Protein AF-A0A3P7JSK5-F1 (afdb_monomer_lite)

pLDDT: mean 82.57, std 13.83, range [38.25, 96.5]

InterPro domains:
  IPR012171 Fatty acid desaturase [PTHR19353] (8-110)

Sequence (115 aa):
MHPFQNADNWYLSILPYQHIYWTIMLPLLRLSWLLQSIVFVQAMPNHYYKYYRERAIYEQIALALHWLLVLMQLYLLPTMQDRLMFFAVSQLMGGILLAHVVTYNHYSVEKFPCE

Foldseek 3Di:
DDPDPDDVDPVVVCVVVCVVVCLVCQLVQLVVVVVVLVVCLVCQCVDQAPVSNVCSVVSVVVVVVVVVVLVVVLVPDDDPVCSVVVVSVVSSVVSNVVSVCCVPPPDDDDDDGDD

Structure (mmCIF, N/CA/C/O backbone):
data_AF-A0A3P7JSK5-F1
#
_entry.id   AF-A0A3P7JSK5-F1
#
loop_
_atom_site.group_PDB
_atom_site.id
_atom_site.type_symbol
_atom_site.label_atom_id
_atom_site.label_alt_id
_atom_site.label_comp_id
_atom_site.label_asym_id
_atom_site.label_entity_id
_atom_site.label_seq_id
_atom_site.pdbx_PDB_ins_code
_atom_site.Cartn_x
_atom_site.Cartn_y
_atom_site.Cartn_z
_atom_site.occupancy
_atom_site.B_iso_or_equiv
_atom_site.auth_seq_id
_atom_site.auth_comp_id
_atom_site.auth_asym_id
_atom_site.auth_atom_id
_atom_site.pdbx_PDB_model_num
ATOM 1 N N . MET A 1 1 ? -16.735 -26.016 -31.329 1.00 38.25 1 MET A N 1
ATOM 2 C CA . MET A 1 1 ? -15.301 -25.700 -31.485 1.00 38.25 1 MET A CA 1
ATOM 3 C C . MET A 1 1 ? -14.739 -25.566 -30.080 1.00 38.25 1 MET A C 1
ATOM 5 O O . MET A 1 1 ? -15.049 -24.591 -29.415 1.00 38.25 1 MET A O 1
ATOM 9 N N . HIS A 1 2 ? -14.088 -26.614 -29.575 1.00 46.53 2 HIS A N 1
ATOM 10 C CA . HIS A 1 2 ? -13.585 -26.689 -28.200 1.00 46.53 2 HIS A CA 1
ATOM 11 C C . HIS A 1 2 ? -12.082 -26.381 -28.270 1.00 46.53 2 HIS A C 1
ATOM 13 O O . HIS A 1 2 ? -11.323 -27.251 -28.700 1.00 46.53 2 HIS A O 1
ATOM 19 N N . PRO A 1 3 ? -11.621 -25.151 -27.985 1.00 49.91 3 PRO A N 1
ATOM 20 C CA . PRO A 1 3 ? -10.189 -24.913 -27.898 1.00 49.91 3 PRO A CA 1
ATOM 21 C C . PRO A 1 3 ? -9.681 -25.570 -26.604 1.00 49.91 3 PRO A C 1
ATOM 23 O O . PRO A 1 3 ? -10.459 -25.753 -25.671 1.00 49.91 3 PRO A O 1
ATOM 26 N N . PHE A 1 4 ? -8.394 -25.916 -26.549 1.00 54.44 4 PHE A N 1
ATOM 27 C CA . PHE A 1 4 ? -7.694 -26.578 -25.427 1.00 54.44 4 PHE A CA 1
ATOM 28 C C . PHE A 1 4 ? -7.752 -28.113 -25.371 1.00 54.44 4 PHE A C 1
ATOM 30 O O . PHE A 1 4 ? -7.822 -28.688 -24.290 1.00 54.44 4 PHE A O 1
ATOM 37 N N . GLN A 1 5 ? -7.679 -28.800 -26.514 1.00 53.66 5 GLN A N 1
ATOM 38 C CA . GLN A 1 5 ? -7.695 -30.267 -26.516 1.00 53.66 5 GLN A CA 1
ATOM 39 C C . GLN A 1 5 ? -6.353 -30.963 -26.241 1.00 53.66 5 GLN A C 1
ATOM 41 O O . GLN A 1 5 ? -6.395 -32.164 -26.066 1.00 53.66 5 GLN A O 1
ATOM 46 N N . ASN A 1 6 ? -5.204 -30.282 -26.139 1.00 57.09 6 ASN A N 1
ATOM 47 C CA . ASN A 1 6 ? -3.940 -30.908 -25.709 1.00 57.09 6 ASN A CA 1
ATOM 48 C C . ASN A 1 6 ? -3.021 -29.865 -25.068 1.00 57.09 6 ASN A C 1
ATOM 50 O O . ASN A 1 6 ? -2.248 -29.188 -25.743 1.00 57.09 6 ASN A O 1
ATOM 54 N N . ALA A 1 7 ? -3.142 -29.701 -23.759 1.00 55.88 7 ALA A N 1
ATOM 55 C CA . ALA A 1 7 ? -2.178 -28.965 -22.966 1.00 55.88 7 ALA A CA 1
ATOM 56 C C . ALA A 1 7 ? -1.573 -29.959 -21.973 1.00 55.88 7 ALA A C 1
ATOM 58 O O . ALA A 1 7 ? -2.061 -30.093 -20.856 1.00 55.88 7 ALA A O 1
ATOM 59 N N . ASP A 1 8 ? -0.525 -30.671 -22.394 1.00 67.19 8 ASP A N 1
ATOM 60 C CA . ASP A 1 8 ? 0.139 -31.745 -21.627 1.00 67.19 8 ASP A CA 1
ATOM 61 C C . ASP A 1 8 ? 0.798 -31.257 -20.322 1.00 67.19 8 ASP A C 1
ATOM 63 O O . ASP A 1 8 ? 1.415 -32.022 -19.583 1.00 67.19 8 ASP A O 1
ATOM 67 N N . ASN A 1 9 ? 0.671 -29.964 -20.024 1.00 71.81 9 ASN A N 1
ATOM 68 C CA . ASN A 1 9 ? 1.253 -29.317 -18.870 1.00 71.81 9 ASN A CA 1
ATOM 69 C C . ASN A 1 9 ? 0.168 -28.919 -17.865 1.00 71.81 9 ASN A C 1
ATOM 71 O O . ASN A 1 9 ? -0.699 -28.095 -18.156 1.00 71.81 9 ASN A O 1
ATOM 75 N N . TRP A 1 10 ? 0.256 -29.470 -16.655 1.00 79.75 10 TRP A N 1
ATOM 76 C CA . TRP A 1 10 ? -0.732 -29.323 -15.576 1.00 79.75 10 TRP A CA 1
ATOM 77 C C . TRP A 1 10 ? -1.027 -27.865 -15.175 1.00 79.75 10 TRP A C 1
ATOM 79 O O . TRP A 1 10 ? -2.082 -27.573 -14.622 1.00 79.75 10 TRP A O 1
ATOM 89 N N . TYR A 1 11 ? -0.125 -26.919 -15.447 1.00 72.56 11 TYR A N 1
ATOM 90 C CA . TYR A 1 11 ? -0.378 -25.506 -15.156 1.00 72.56 11 TYR A CA 1
ATOM 91 C C . TYR A 1 11 ? -1.329 -24.851 -16.170 1.00 72.56 11 TYR A C 1
ATOM 93 O O . TYR A 1 11 ? -2.012 -23.882 -15.844 1.00 72.56 11 TYR A O 1
ATOM 101 N N . LEU A 1 12 ? -1.429 -25.375 -17.395 1.00 77.44 12 LEU A N 1
ATOM 102 C CA . LEU A 1 12 ? -2.326 -24.840 -18.424 1.00 77.44 12 LEU A CA 1
ATOM 103 C C . LEU A 1 12 ? -3.793 -25.178 -18.140 1.00 77.44 12 LEU A C 1
ATOM 105 O O . LEU A 1 12 ? -4.671 -24.429 -18.561 1.00 77.44 12 LEU A O 1
ATOM 109 N N . SER A 1 13 ? -4.073 -26.231 -17.362 1.00 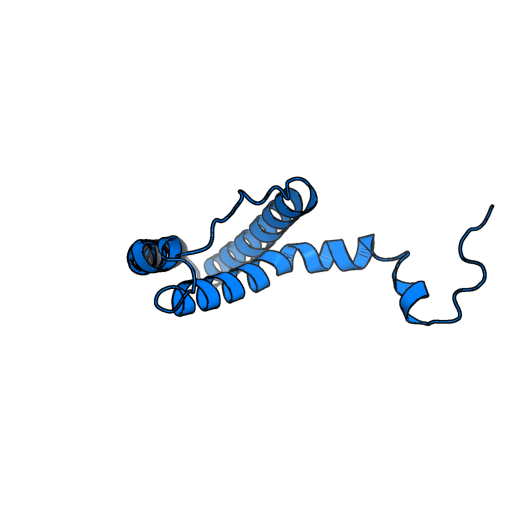79.50 13 SER A N 1
ATOM 110 C CA . SER A 1 13 ? -5.432 -26.509 -16.877 1.00 79.50 13 SER A CA 1
ATOM 111 C C . SER A 1 13 ? -5.912 -25.521 -15.810 1.00 79.50 13 SER A C 1
ATOM 113 O O . SER A 1 13 ? -7.099 -25.498 -15.503 1.00 79.50 13 SER A O 1
ATOM 115 N N . ILE A 1 14 ? -5.020 -24.694 -15.252 1.00 79.81 14 ILE A N 1
ATOM 116 C CA . ILE A 1 14 ? -5.360 -23.682 -14.241 1.00 79.81 14 ILE A CA 1
ATOM 117 C C . ILE A 1 14 ? -5.864 -22.393 -14.908 1.00 79.81 14 ILE A C 1
ATOM 119 O O . ILE A 1 14 ? -6.805 -21.778 -14.411 1.00 79.81 14 ILE A O 1
ATOM 123 N N . LEU A 1 15 ? -5.308 -22.019 -16.066 1.00 79.81 15 LEU A N 1
ATOM 124 C CA . LEU A 1 15 ? -5.616 -20.762 -16.767 1.00 79.81 15 LEU A CA 1
ATOM 125 C C . LEU A 1 15 ? -7.116 -20.508 -17.033 1.00 79.81 15 LEU A C 1
ATOM 127 O O . LEU A 1 15 ? -7.556 -19.375 -16.829 1.00 79.81 15 LEU A O 1
ATOM 131 N N . PRO A 1 16 ? -7.942 -21.498 -17.430 1.00 85.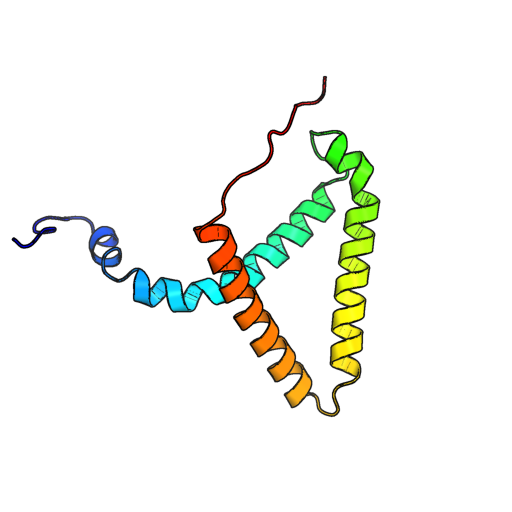19 16 PRO A N 1
ATOM 132 C CA . PRO A 1 16 ? -9.377 -21.275 -17.633 1.00 85.19 16 PRO A CA 1
ATOM 133 C C . PRO A 1 16 ? -10.111 -20.802 -16.368 1.00 85.19 16 PRO A C 1
ATOM 135 O O . PRO A 1 16 ? -11.105 -20.080 -16.457 1.00 85.19 16 PRO A O 1
ATOM 138 N N . TYR A 1 17 ? -9.603 -21.156 -15.184 1.00 81.88 17 TYR A N 1
ATOM 139 C CA . TYR A 1 17 ? -10.205 -20.831 -13.890 1.00 81.88 17 TYR A CA 1
ATOM 140 C C . TYR A 1 17 ? -9.685 -19.515 -13.287 1.00 81.88 17 TYR A C 1
ATOM 142 O O . TYR A 1 17 ? -10.003 -19.201 -12.140 1.00 81.88 17 TYR A O 1
ATOM 150 N N . GLN A 1 18 ? -8.934 -18.712 -14.053 1.00 80.75 18 GLN A N 1
ATOM 151 C C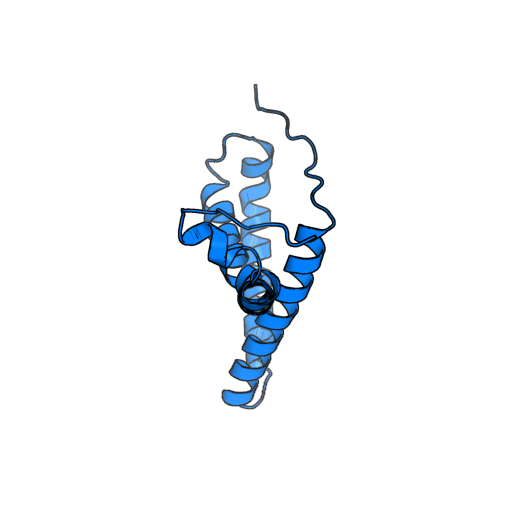A . GLN A 1 18 ? -8.315 -17.463 -13.585 1.00 80.75 18 GLN A CA 1
ATOM 152 C C . GLN A 1 18 ? -9.252 -16.464 -12.942 1.00 80.75 18 GLN A C 1
ATOM 154 O O . GLN A 1 18 ? -8.908 -15.855 -11.936 1.00 80.75 18 GLN A O 1
ATOM 159 N N . HIS A 1 19 ? -10.469 -16.362 -13.452 1.00 77.88 19 HIS A N 1
ATOM 160 C CA . HIS A 1 19 ? -11.481 -15.480 -12.900 1.00 77.88 19 HIS A CA 1
ATOM 161 C C . HIS A 1 19 ? -11.884 -15.863 -11.463 1.00 77.88 19 HIS A C 1
ATOM 163 O O . HIS A 1 19 ? -12.245 -14.983 -10.696 1.00 77.88 19 HIS A O 1
ATOM 169 N N . ILE A 1 20 ? -11.776 -17.134 -11.056 1.00 81.38 20 ILE A N 1
ATOM 170 C CA . ILE A 1 20 ? -12.134 -17.579 -9.698 1.00 81.38 20 ILE A CA 1
ATOM 171 C C . ILE A 1 20 ? -11.037 -17.192 -8.707 1.00 81.38 20 ILE A C 1
ATOM 173 O O . ILE A 1 20 ? -11.304 -16.550 -7.690 1.00 81.38 20 ILE A O 1
ATOM 177 N N . TYR A 1 21 ? -9.790 -17.568 -8.997 1.00 80.75 21 TYR A N 1
ATOM 178 C CA . TYR A 1 21 ? -8.692 -17.311 -8.067 1.00 80.75 21 TYR A CA 1
ATOM 179 C C . TYR A 1 21 ? -8.223 -15.855 -8.098 1.00 80.75 21 TYR A C 1
ATOM 181 O O . TYR A 1 21 ? -7.831 -15.332 -7.056 1.00 80.75 21 TYR A O 1
ATOM 189 N N . TRP A 1 22 ? -8.319 -15.153 -9.233 1.00 76.12 22 TRP A N 1
ATOM 190 C CA . TRP A 1 22 ? -8.014 -13.723 -9.272 1.00 76.12 22 TRP A CA 1
ATOM 191 C C . TRP A 1 22 ? -9.000 -12.914 -8.448 1.00 76.12 22 TRP A C 1
ATOM 193 O O . TRP A 1 22 ? -8.550 -12.107 -7.649 1.00 76.12 22 TRP A O 1
ATOM 203 N N . THR A 1 23 ? -10.309 -13.158 -8.516 1.00 77.38 23 THR A N 1
ATOM 204 C CA . THR A 1 23 ? -11.267 -12.407 -7.685 1.00 77.38 23 THR A CA 1
ATOM 205 C C . THR A 1 23 ? -10.955 -12.503 -6.187 1.00 77.38 23 THR A C 1
ATOM 207 O O . THR A 1 23 ? -11.124 -11.521 -5.467 1.00 77.38 23 THR A O 1
ATOM 210 N N . ILE A 1 24 ? -10.428 -13.639 -5.722 1.00 78.12 24 ILE A N 1
ATOM 211 C CA . ILE A 1 24 ? -10.006 -13.828 -4.326 1.00 78.12 24 ILE A CA 1
ATOM 212 C C . ILE A 1 24 ? -8.648 -13.163 -4.042 1.00 78.12 24 ILE A C 1
ATOM 214 O O . ILE A 1 24 ? -8.434 -12.636 -2.952 1.00 78.12 24 ILE A O 1
ATOM 218 N N . MET A 1 25 ? -7.726 -13.165 -5.009 1.00 77.81 25 MET A N 1
ATOM 219 C CA . MET A 1 25 ? -6.382 -12.601 -4.844 1.00 77.81 25 MET A CA 1
ATOM 220 C C . MET A 1 25 ? -6.296 -11.085 -5.064 1.00 77.81 25 MET A C 1
ATOM 222 O O . MET A 1 25 ? -5.430 -10.444 -4.475 1.00 77.81 25 MET A O 1
ATOM 226 N N . LEU A 1 26 ? -7.182 -10.479 -5.857 1.00 78.62 26 LEU A N 1
ATOM 227 C CA . LEU A 1 26 ? -7.166 -9.040 -6.150 1.00 78.62 26 LEU A CA 1
ATOM 228 C C . LEU A 1 26 ? -7.273 -8.151 -4.892 1.00 78.62 26 LEU A C 1
ATOM 230 O O . LEU A 1 26 ? -6.511 -7.190 -4.796 1.00 78.62 26 LEU A O 1
ATOM 234 N N . PRO A 1 27 ? -8.108 -8.460 -3.879 1.00 77.81 27 PRO A N 1
ATOM 235 C CA . PRO A 1 27 ? -8.086 -7.742 -2.603 1.00 77.81 27 PRO A CA 1
ATOM 236 C C . PRO A 1 27 ? -6.722 -7.788 -1.888 1.00 77.81 27 PRO A C 1
ATOM 238 O O . PRO A 1 27 ? -6.351 -6.838 -1.197 1.00 77.81 27 PRO A O 1
ATOM 241 N N . LEU A 1 28 ? -5.945 -8.863 -2.071 1.00 81.00 28 LEU A N 1
ATOM 242 C CA . LEU A 1 28 ? -4.616 -9.025 -1.466 1.00 81.00 28 LEU A CA 1
ATOM 243 C C . LEU A 1 28 ? -3.544 -8.173 -2.156 1.00 81.00 28 LEU A C 1
ATOM 245 O O . LEU A 1 28 ? -2.481 -7.953 -1.573 1.00 81.00 28 LEU A O 1
ATOM 249 N N . LEU A 1 29 ? -3.830 -7.624 -3.342 1.00 82.06 29 LEU A N 1
ATOM 250 C CA . LEU A 1 29 ? -2.937 -6.694 -4.036 1.00 82.06 29 LEU A CA 1
ATOM 251 C C . LEU A 1 29 ? -2.586 -5.489 -3.152 1.00 82.06 29 LEU A C 1
ATOM 253 O O . LEU A 1 29 ? -1.476 -4.965 -3.217 1.00 82.06 29 LEU A O 1
ATOM 257 N N . ARG A 1 30 ? -3.497 -5.070 -2.264 1.00 84.19 30 ARG A N 1
ATOM 258 C CA . ARG A 1 30 ? -3.219 -3.995 -1.306 1.00 84.19 30 ARG A CA 1
ATOM 259 C C . ARG A 1 30 ? -2.077 -4.345 -0.351 1.00 84.19 30 ARG A C 1
ATOM 261 O O . ARG A 1 30 ? -1.260 -3.474 -0.056 1.00 84.19 30 ARG A O 1
ATOM 268 N N . LEU A 1 31 ? -2.004 -5.598 0.106 1.00 81.81 31 LEU A N 1
ATOM 269 C CA . LEU A 1 31 ? -0.954 -6.070 1.012 1.00 81.81 31 LEU A CA 1
ATOM 270 C C . LEU A 1 31 ? 0.398 -6.133 0.303 1.00 81.81 31 LEU A C 1
ATOM 272 O O . LEU A 1 31 ? 1.389 -5.641 0.841 1.00 81.81 31 LEU A O 1
ATOM 276 N N . SER A 1 32 ? 0.440 -6.670 -0.921 1.00 84.88 32 SER A N 1
ATOM 277 C CA . SER A 1 32 ? 1.681 -6.690 -1.703 1.00 84.88 32 SER A CA 1
ATOM 278 C C . SER A 1 32 ? 2.168 -5.275 -2.005 1.00 84.88 32 SER A C 1
ATOM 280 O O . SER A 1 32 ? 3.353 -4.989 -1.851 1.00 84.88 32 SER A O 1
ATOM 282 N N . TRP A 1 33 ? 1.255 -4.366 -2.358 1.00 84.81 33 TRP A N 1
ATOM 283 C CA . TRP A 1 33 ? 1.594 -2.977 -2.652 1.00 84.81 33 TRP A CA 1
ATOM 284 C C . TRP A 1 33 ? 2.085 -2.229 -1.417 1.00 84.81 33 TRP A C 1
ATOM 286 O O . TRP A 1 33 ? 3.007 -1.424 -1.510 1.00 84.81 33 TRP A O 1
ATOM 296 N N . LEU A 1 34 ? 1.502 -2.497 -0.246 1.00 87.50 34 LEU A N 1
ATOM 297 C CA . LEU A 1 34 ? 1.970 -1.928 1.013 1.00 87.50 34 LEU A CA 1
ATOM 298 C C . LEU A 1 34 ? 3.418 -2.339 1.300 1.00 87.50 34 LEU A C 1
ATOM 300 O O . LEU A 1 34 ? 4.261 -1.475 1.535 1.00 87.50 34 LEU A O 1
ATOM 304 N N . LEU A 1 35 ? 3.713 -3.638 1.235 1.00 87.94 35 LEU A N 1
ATOM 305 C CA . LEU A 1 35 ? 5.064 -4.151 1.466 1.00 87.94 35 LEU A CA 1
ATOM 306 C C . LEU A 1 35 ? 6.062 -3.553 0.471 1.00 87.94 35 LEU A C 1
ATOM 308 O O . LEU A 1 35 ? 7.109 -3.053 0.875 1.00 87.94 35 LEU A O 1
ATOM 312 N N . GLN A 1 36 ? 5.706 -3.524 -0.815 1.00 89.50 36 GLN A N 1
ATOM 313 C CA . GLN A 1 36 ? 6.526 -2.893 -1.848 1.00 89.50 36 GLN A CA 1
ATOM 314 C C . GLN A 1 36 ? 6.731 -1.399 -1.593 1.00 89.50 36 GLN A C 1
ATOM 316 O O . GLN A 1 36 ? 7.841 -0.911 -1.772 1.00 89.50 36 GLN A O 1
ATOM 321 N N . SER A 1 37 ? 5.704 -0.681 -1.131 1.00 89.00 37 SER A N 1
ATOM 322 C CA . SER A 1 37 ? 5.809 0.753 -0.829 1.00 89.00 37 SER A CA 1
ATOM 323 C C . SER A 1 37 ? 6.790 1.012 0.311 1.00 89.00 37 SER A C 1
ATOM 325 O O . SER A 1 37 ? 7.619 1.910 0.204 1.00 89.00 37 SER A O 1
ATOM 327 N N . ILE A 1 38 ? 6.742 0.205 1.376 1.00 90.44 38 ILE A N 1
ATOM 328 C CA . ILE A 1 38 ? 7.670 0.323 2.510 1.00 90.44 38 ILE A CA 1
ATOM 329 C C . ILE A 1 38 ? 9.102 0.053 2.046 1.00 90.44 38 ILE A C 1
ATOM 331 O O . ILE A 1 38 ? 9.983 0.882 2.269 1.00 90.44 38 ILE A O 1
ATOM 335 N N . VAL A 1 39 ? 9.324 -1.072 1.359 1.00 93.00 39 VAL A N 1
ATOM 336 C CA . VAL A 1 39 ? 10.651 -1.458 0.856 1.00 93.00 39 VAL A CA 1
ATOM 337 C C . VAL A 1 39 ? 11.205 -0.392 -0.091 1.00 93.00 39 VAL A C 1
ATOM 339 O O . VAL A 1 39 ? 12.363 0.006 0.023 1.00 93.00 39 VAL A O 1
ATOM 342 N N . PHE A 1 40 ? 10.372 0.115 -1.000 1.00 92.50 40 PHE A N 1
ATOM 343 C CA . PHE A 1 40 ? 10.763 1.133 -1.967 1.00 92.50 40 PHE A CA 1
ATOM 344 C C . PHE A 1 40 ? 11.161 2.447 -1.291 1.00 92.50 40 PHE A C 1
ATOM 346 O O . PHE A 1 40 ? 12.243 2.968 -1.550 1.00 92.50 40 PHE A O 1
ATOM 353 N N . VAL A 1 41 ? 10.328 2.958 -0.382 1.00 92.50 41 VAL A N 1
ATOM 354 C CA . VAL A 1 41 ? 10.566 4.227 0.321 1.00 92.50 41 VAL A CA 1
ATOM 355 C C . VAL A 1 41 ? 11.784 4.147 1.256 1.00 92.50 41 VAL A C 1
ATOM 357 O O . VAL A 1 41 ? 12.515 5.128 1.409 1.00 92.50 41 VAL A O 1
ATOM 360 N N . GLN A 1 42 ? 12.065 2.975 1.833 1.00 91.44 42 GLN A N 1
ATOM 361 C CA . GLN A 1 42 ? 13.295 2.730 2.596 1.00 91.44 42 GLN A CA 1
ATOM 362 C C . GLN A 1 42 ? 14.547 2.704 1.706 1.00 91.44 42 GLN A C 1
ATOM 364 O O . GLN A 1 42 ? 15.602 3.179 2.121 1.00 91.44 42 GLN A O 1
ATOM 369 N N . ALA A 1 43 ? 14.436 2.190 0.478 1.00 93.00 43 ALA A N 1
ATOM 370 C CA . ALA A 1 43 ? 15.539 2.126 -0.480 1.00 93.00 43 ALA A CA 1
ATOM 371 C C . ALA A 1 43 ? 15.768 3.439 -1.261 1.00 93.00 43 ALA A C 1
ATOM 373 O O . ALA A 1 43 ? 16.847 3.634 -1.823 1.00 93.00 43 ALA A O 1
ATOM 374 N N . MET A 1 44 ? 14.791 4.358 -1.281 1.00 92.00 44 MET A N 1
ATOM 375 C CA . MET A 1 44 ? 14.839 5.629 -2.023 1.00 92.00 44 MET A CA 1
ATOM 376 C C . MET A 1 44 ? 16.110 6.478 -1.820 1.00 92.00 44 MET A C 1
ATOM 378 O O . MET A 1 44 ? 16.612 6.994 -2.821 1.00 92.00 44 MET A O 1
ATOM 382 N N . PRO A 1 45 ? 16.678 6.628 -0.604 1.00 91.38 45 PRO A N 1
ATOM 383 C CA . PRO A 1 45 ? 17.891 7.428 -0.403 1.00 91.38 45 PRO A CA 1
ATOM 384 C C . PRO A 1 45 ? 19.096 6.940 -1.221 1.00 91.38 45 PRO A C 1
ATOM 386 O O . PRO A 1 45 ? 19.935 7.739 -1.628 1.00 91.38 45 PRO A O 1
ATOM 389 N N . ASN A 1 46 ? 19.145 5.637 -1.513 1.00 90.94 46 ASN A N 1
ATOM 390 C CA . ASN A 1 46 ? 20.214 4.992 -2.276 1.00 90.94 46 ASN A CA 1
ATOM 391 C C . ASN A 1 46 ? 19.808 4.699 -3.732 1.00 90.94 46 ASN A C 1
ATOM 393 O O . ASN A 1 46 ? 20.483 3.940 -4.426 1.00 90.94 46 ASN A O 1
ATOM 397 N N . HIS A 1 47 ? 18.697 5.265 -4.213 1.00 90.00 47 HIS A N 1
ATOM 398 C CA . HIS A 1 47 ? 18.175 4.961 -5.541 1.00 90.00 47 HIS A CA 1
ATOM 399 C C . HIS A 1 47 ? 19.046 5.571 -6.652 1.00 90.00 47 HIS A C 1
ATOM 401 O O . HIS A 1 47 ? 19.509 6.705 -6.549 1.00 90.00 47 HIS A O 1
ATOM 407 N N . TYR A 1 48 ? 19.201 4.836 -7.759 1.00 87.31 48 TYR A N 1
ATOM 408 C CA . TYR A 1 48 ? 19.945 5.272 -8.949 1.00 87.31 48 TYR A CA 1
ATOM 409 C C . TYR A 1 48 ? 19.511 6.653 -9.494 1.00 87.31 48 TYR A C 1
ATOM 411 O O . TYR A 1 48 ? 20.360 7.481 -9.811 1.00 87.31 48 TYR A O 1
ATOM 419 N N . TYR A 1 49 ? 18.203 6.944 -9.557 1.00 85.25 49 TYR A N 1
ATOM 420 C CA . TYR A 1 49 ? 17.692 8.222 -10.063 1.00 85.25 49 TYR A CA 1
ATOM 421 C C . TYR A 1 49 ? 17.675 9.307 -8.973 1.00 85.25 49 TYR A C 1
ATOM 423 O O . TYR A 1 49 ? 17.047 9.144 -7.923 1.00 85.25 49 TYR A O 1
ATOM 431 N N . LYS A 1 50 ? 18.273 10.468 -9.271 1.00 86.06 50 LYS A N 1
ATOM 432 C CA . LYS A 1 50 ? 18.326 11.660 -8.401 1.00 86.06 50 LYS A CA 1
ATOM 433 C C . LYS A 1 50 ? 16.946 12.115 -7.930 1.00 86.06 50 LYS A C 1
ATOM 435 O O . LYS A 1 50 ? 16.804 12.445 -6.758 1.00 86.06 50 LYS A O 1
ATOM 440 N N . TYR A 1 51 ? 15.938 12.039 -8.800 1.00 87.06 51 TYR A N 1
ATOM 441 C CA . TYR A 1 51 ? 14.552 12.387 -8.474 1.00 87.06 51 TYR A CA 1
ATOM 442 C C . TYR A 1 51 ? 14.037 11.672 -7.213 1.00 87.06 51 TYR A C 1
ATOM 444 O O . TYR A 1 51 ? 13.427 12.302 -6.351 1.00 87.06 51 TYR A O 1
ATOM 452 N N . TYR A 1 52 ? 14.308 10.368 -7.075 1.00 89.19 52 TYR A N 1
ATOM 453 C CA . TYR A 1 52 ? 13.868 9.605 -5.903 1.00 89.19 52 TYR A CA 1
ATOM 454 C C . TYR A 1 52 ? 14.675 9.943 -4.654 1.00 89.19 52 TYR A C 1
ATOM 456 O O . TYR A 1 52 ? 14.102 10.015 -3.571 1.00 89.19 52 TYR A O 1
ATOM 464 N N . ARG A 1 53 ? 15.979 10.205 -4.796 1.00 90.06 53 ARG A N 1
ATOM 465 C CA . ARG A 1 53 ? 16.831 10.594 -3.663 1.00 90.06 53 ARG A CA 1
ATOM 466 C C . ARG A 1 53 ? 16.397 11.929 -3.062 1.00 90.06 53 ARG A C 1
ATOM 468 O O . ARG A 1 53 ? 16.260 12.033 -1.850 1.00 90.06 53 ARG A O 1
ATOM 475 N N . GLU A 1 54 ? 16.124 12.926 -3.904 1.00 91.88 54 GLU A N 1
ATOM 476 C CA . GLU A 1 54 ? 15.687 14.261 -3.466 1.00 91.88 54 GLU A CA 1
ATOM 477 C C . GLU A 1 54 ? 14.317 14.233 -2.775 1.00 91.88 54 GLU A C 1
ATOM 479 O O . GLU A 1 54 ? 14.066 15.008 -1.853 1.00 91.88 54 GLU A O 1
ATOM 484 N N . ARG A 1 55 ? 13.432 13.321 -3.195 1.00 91.69 55 ARG A N 1
ATOM 485 C CA . ARG A 1 55 ? 12.079 13.193 -2.639 1.00 91.69 55 ARG A CA 1
ATOM 486 C C . ARG A 1 55 ? 11.960 12.213 -1.479 1.00 91.69 55 ARG A C 1
ATOM 488 O O . ARG A 1 55 ? 10.918 12.197 -0.831 1.00 91.69 55 ARG A O 1
ATOM 495 N N . ALA A 1 56 ? 13.011 11.449 -1.181 1.00 92.44 56 ALA A N 1
ATOM 496 C CA . ALA A 1 56 ? 12.974 10.362 -0.207 1.00 92.44 56 ALA A CA 1
ATOM 497 C C . ALA A 1 56 ? 12.391 10.796 1.148 1.00 92.44 56 ALA A C 1
ATOM 499 O O . ALA A 1 56 ? 11.516 10.123 1.685 1.00 92.44 56 ALA A O 1
ATOM 500 N N . ILE A 1 57 ? 12.819 11.951 1.669 1.00 93.44 57 ILE A N 1
ATOM 501 C CA . ILE A 1 57 ? 12.340 12.480 2.956 1.00 93.44 57 ILE A CA 1
ATOM 502 C C . ILE A 1 57 ? 10.840 12.801 2.903 1.00 93.44 57 ILE A C 1
ATOM 504 O O . ILE A 1 57 ? 10.105 12.448 3.823 1.00 93.44 57 ILE A O 1
ATOM 508 N N . TYR A 1 58 ? 10.371 13.438 1.829 1.00 94.12 58 TYR A N 1
ATOM 509 C CA . TYR A 1 58 ? 8.960 13.800 1.680 1.00 94.12 58 TYR A CA 1
ATOM 510 C C . TYR A 1 58 ? 8.071 12.558 1.606 1.00 94.12 58 TYR A C 1
ATOM 512 O O . TYR A 1 58 ? 7.056 12.499 2.293 1.00 94.12 58 TYR A O 1
ATOM 520 N N . GLU A 1 59 ? 8.481 11.551 0.833 1.00 93.25 59 GLU A N 1
ATOM 521 C CA . GLU A 1 59 ? 7.751 10.285 0.699 1.00 93.25 59 GLU A CA 1
ATOM 522 C C . GLU A 1 59 ? 7.734 9.502 2.024 1.00 93.25 59 GLU A C 1
ATOM 524 O O . GLU A 1 59 ? 6.695 8.982 2.427 1.00 93.25 59 GLU A O 1
ATOM 529 N N . GLN A 1 60 ? 8.853 9.476 2.758 1.00 93.81 60 GLN A N 1
ATOM 530 C CA . GLN A 1 60 ? 8.943 8.845 4.082 1.00 93.81 60 GLN A CA 1
ATOM 531 C C . GLN A 1 60 ? 8.023 9.514 5.107 1.00 93.81 60 GLN A C 1
ATOM 533 O O . GLN A 1 60 ? 7.270 8.827 5.800 1.00 93.81 60 GLN A O 1
ATOM 538 N N . ILE A 1 61 ? 8.051 10.848 5.189 1.00 95.25 61 ILE A N 1
ATOM 539 C CA . ILE A 1 61 ? 7.202 11.612 6.111 1.00 95.25 61 ILE A CA 1
ATOM 540 C C . ILE A 1 61 ? 5.728 11.465 5.730 1.00 95.25 61 ILE A C 1
ATOM 542 O O . ILE A 1 61 ? 4.898 11.225 6.605 1.00 95.25 61 ILE A O 1
ATOM 546 N N . ALA A 1 62 ? 5.392 11.570 4.443 1.00 94.31 62 ALA A N 1
ATOM 547 C CA . ALA A 1 62 ? 4.020 11.417 3.969 1.00 94.31 62 ALA A CA 1
ATOM 548 C C . ALA A 1 62 ? 3.473 10.015 4.270 1.00 94.31 62 ALA A C 1
ATOM 550 O O . ALA A 1 62 ? 2.350 9.886 4.763 1.00 94.31 62 ALA A O 1
ATOM 551 N N . LEU A 1 63 ? 4.275 8.968 4.048 1.00 93.19 63 LEU A N 1
ATOM 552 C CA . LEU A 1 63 ? 3.895 7.595 4.370 1.00 93.19 63 LEU A CA 1
ATOM 553 C C . LEU A 1 63 ? 3.713 7.405 5.883 1.00 93.19 63 LEU A C 1
ATOM 555 O O . LEU A 1 63 ? 2.726 6.803 6.307 1.00 93.19 63 LEU A O 1
ATOM 559 N N . ALA A 1 64 ? 4.615 7.946 6.706 1.00 93.62 64 ALA A N 1
ATOM 560 C CA . ALA A 1 64 ? 4.496 7.884 8.162 1.00 93.62 64 ALA A CA 1
ATOM 561 C C . ALA A 1 64 ? 3.235 8.608 8.663 1.00 93.62 64 ALA A C 1
ATOM 563 O O . ALA A 1 64 ? 2.482 8.057 9.467 1.00 93.62 64 ALA A O 1
ATOM 564 N N . LEU A 1 65 ? 2.966 9.810 8.145 1.00 96.50 65 LEU A N 1
ATOM 565 C CA . LEU A 1 65 ? 1.775 10.586 8.481 1.00 96.50 65 LEU A CA 1
ATOM 566 C C . LEU A 1 65 ? 0.494 9.857 8.064 1.00 96.50 65 LEU A C 1
ATOM 568 O O . LEU A 1 65 ? -0.455 9.808 8.841 1.00 96.50 65 LEU A O 1
ATOM 572 N N . HIS A 1 66 ? 0.472 9.244 6.877 1.00 94.25 66 HIS A N 1
ATOM 573 C CA . HIS A 1 66 ? -0.655 8.430 6.424 1.00 94.25 66 HIS A CA 1
ATOM 574 C C . HIS A 1 66 ? -0.982 7.316 7.426 1.00 94.25 66 HIS A C 1
ATOM 576 O O . HIS A 1 66 ? -2.131 7.183 7.844 1.00 94.25 66 HIS A O 1
ATOM 582 N N . TRP A 1 67 ? 0.022 6.550 7.864 1.00 93.00 67 TRP A N 1
ATOM 583 C CA . TRP A 1 67 ? -0.191 5.471 8.832 1.00 93.00 67 TRP A CA 1
ATOM 584 C C . TRP A 1 67 ? -0.578 5.980 10.218 1.00 93.00 67 TRP A C 1
ATOM 586 O O . TRP A 1 67 ? -1.426 5.369 10.865 1.00 93.00 67 TRP A O 1
ATOM 596 N N . LEU A 1 68 ? -0.040 7.123 10.651 1.00 96.50 68 LEU A N 1
ATOM 597 C CA . LEU A 1 68 ? -0.464 7.774 11.891 1.00 96.50 68 LEU A CA 1
ATOM 598 C C . LEU A 1 68 ? -1.950 8.145 11.837 1.00 96.50 68 LEU A C 1
ATOM 600 O O . LEU A 1 68 ? -2.687 7.834 12.769 1.00 96.50 68 LEU A O 1
ATOM 604 N N . LEU A 1 69 ? -2.410 8.743 10.735 1.00 95.94 69 LEU A N 1
ATOM 605 C CA . LEU A 1 69 ? -3.818 9.096 10.543 1.00 95.94 69 LEU A CA 1
ATOM 606 C C . LEU A 1 69 ? -4.725 7.862 10.517 1.00 95.94 69 LEU A C 1
ATOM 608 O O . LEU A 1 69 ? -5.791 7.883 11.126 1.00 95.94 69 LEU A O 1
ATOM 612 N N . VAL A 1 70 ? -4.293 6.769 9.881 1.00 93.69 70 VAL A N 1
ATOM 613 C CA . VAL A 1 70 ? -5.028 5.494 9.905 1.00 93.69 70 VAL A CA 1
ATOM 614 C C . VAL A 1 70 ? -5.137 4.958 11.334 1.00 93.69 70 VAL A C 1
ATOM 616 O O . VAL A 1 70 ? -6.224 4.582 11.767 1.00 93.69 70 VAL A O 1
ATOM 619 N N . LEU A 1 71 ? -4.042 4.956 12.099 1.00 94.69 71 LEU A N 1
ATOM 620 C CA . LEU A 1 71 ? -4.057 4.513 13.496 1.00 94.69 71 LEU A CA 1
ATOM 621 C C . LEU A 1 71 ? -4.937 5.412 14.373 1.00 94.69 71 LEU A C 1
ATOM 623 O O . LEU A 1 71 ? -5.681 4.903 15.208 1.00 94.69 71 LEU A O 1
ATOM 627 N N . MET A 1 72 ? -4.905 6.728 14.153 1.00 95.75 72 MET A N 1
ATOM 628 C CA . MET A 1 72 ? -5.777 7.686 14.833 1.00 95.75 72 MET A CA 1
ATOM 629 C C . MET A 1 72 ? -7.252 7.422 14.509 1.00 95.75 72 MET A C 1
ATOM 631 O O . MET A 1 72 ? -8.071 7.339 15.420 1.00 95.75 72 MET A O 1
ATOM 635 N N . GLN A 1 73 ? -7.591 7.222 13.234 1.00 95.56 73 GLN A N 1
ATOM 636 C CA . GLN A 1 73 ? -8.944 6.869 12.804 1.00 95.56 73 GLN A CA 1
ATOM 637 C C . GLN A 1 73 ? -9.431 5.577 13.473 1.00 95.56 73 GLN A C 1
ATOM 639 O O . GLN A 1 73 ? -10.562 5.524 13.951 1.00 95.56 73 GLN A O 1
ATOM 644 N N . LEU A 1 74 ? -8.582 4.547 13.548 1.00 94.62 74 LEU A N 1
ATOM 645 C CA . LEU A 1 74 ? -8.921 3.305 14.241 1.00 94.62 74 LEU A CA 1
ATOM 646 C C . LEU A 1 74 ? -9.083 3.522 15.750 1.00 94.62 74 LEU A C 1
ATOM 648 O O . LEU A 1 74 ? -9.988 2.960 16.357 1.00 94.62 74 LEU A O 1
ATOM 652 N N . TYR A 1 75 ? -8.250 4.353 16.372 1.00 94.44 75 TYR A N 1
ATOM 653 C CA . TYR A 1 75 ? -8.353 4.647 17.800 1.00 94.44 75 TYR A CA 1
ATOM 654 C C . TYR A 1 75 ? -9.701 5.284 18.180 1.00 94.44 75 TYR A C 1
ATOM 656 O O . TYR A 1 75 ? -10.234 4.978 19.246 1.00 94.44 75 TYR A O 1
ATOM 664 N N . LEU A 1 76 ? -10.281 6.099 17.292 1.00 94.75 76 LEU A N 1
ATOM 665 C CA . LEU A 1 76 ? -11.588 6.736 17.494 1.00 94.75 76 LEU A CA 1
ATOM 666 C C . LEU A 1 76 ? -12.776 5.752 17.468 1.00 94.75 76 LEU A C 1
ATOM 668 O O . LEU A 1 76 ? -13.871 6.123 17.885 1.00 94.75 76 LEU A O 1
ATOM 672 N N . LEU A 1 77 ? -12.589 4.509 17.009 1.00 95.19 77 LEU A N 1
ATOM 673 C CA . LEU A 1 77 ? -13.639 3.486 17.030 1.00 95.19 77 LEU A CA 1
ATOM 674 C C . LEU A 1 77 ? -13.805 2.880 18.439 1.00 95.19 77 LEU A C 1
ATOM 676 O O . LEU A 1 77 ? -12.804 2.643 19.130 1.00 95.19 77 LEU A O 1
ATOM 680 N N . PRO A 1 78 ? -15.049 2.576 18.857 1.00 92.81 78 PRO A N 1
ATOM 681 C CA . PRO A 1 78 ? -15.383 2.274 20.249 1.00 92.81 78 PRO A CA 1
ATOM 682 C C . PRO A 1 78 ? -14.879 0.910 20.731 1.00 92.81 78 PRO A C 1
ATOM 684 O O . PRO A 1 78 ? -14.470 0.788 21.885 1.00 92.81 78 PRO A O 1
ATOM 687 N N . THR A 1 79 ? -14.876 -0.116 19.874 1.00 96.38 79 THR A N 1
ATOM 688 C CA . THR A 1 79 ? -14.477 -1.479 20.258 1.00 96.38 79 THR A CA 1
ATOM 689 C C . THR A 1 79 ? -13.315 -1.999 19.416 1.00 96.38 79 THR A C 1
ATOM 691 O O . THR A 1 79 ? -13.109 -1.587 18.274 1.00 96.38 79 THR A O 1
ATOM 694 N N . MET A 1 80 ? -12.547 -2.948 19.961 1.00 93.12 80 MET A N 1
ATOM 695 C CA . MET A 1 80 ? -11.474 -3.611 19.206 1.00 93.12 80 MET A CA 1
ATOM 696 C C . MET A 1 80 ? -12.002 -4.429 18.024 1.00 93.12 80 MET A C 1
ATOM 698 O O . MET A 1 80 ? -11.329 -4.517 16.999 1.00 93.12 80 MET A O 1
ATOM 702 N N . GLN A 1 81 ? -13.209 -4.986 18.134 1.00 95.50 81 GLN A N 1
ATOM 703 C CA . GLN A 1 81 ? -13.837 -5.717 17.038 1.00 95.50 81 GLN A CA 1
ATOM 704 C C . GLN A 1 81 ? -14.142 -4.787 15.857 1.00 95.50 81 GLN A C 1
ATOM 706 O O . GLN A 1 81 ? -13.764 -5.107 14.729 1.00 95.50 81 GLN A O 1
ATOM 711 N N . ASP A 1 82 ? -14.731 -3.615 16.116 1.00 94.50 82 ASP A N 1
ATOM 712 C CA . ASP A 1 82 ? -15.041 -2.634 15.069 1.00 94.50 82 ASP A CA 1
ATOM 713 C C . ASP A 1 82 ? -13.773 -2.137 14.376 1.00 94.50 82 ASP A C 1
ATOM 715 O O . ASP A 1 82 ? -13.747 -1.997 13.158 1.00 94.50 82 ASP A O 1
ATOM 719 N N . ARG A 1 83 ? -12.686 -1.936 15.133 1.00 95.94 83 ARG A N 1
ATOM 720 C CA . ARG A 1 83 ? -11.374 -1.548 14.588 1.00 95.94 83 ARG A CA 1
ATOM 721 C C . ARG A 1 83 ? -10.845 -2.571 13.595 1.00 95.94 83 ARG A C 1
ATOM 723 O O . ARG A 1 83 ? -10.450 -2.204 12.490 1.00 95.94 83 ARG A O 1
ATOM 730 N N . LEU A 1 84 ? -10.842 -3.847 13.981 1.00 94.69 84 LEU A N 1
ATOM 731 C CA . LEU A 1 84 ? -10.339 -4.928 13.136 1.00 94.69 84 LEU A CA 1
ATOM 732 C C . LEU A 1 84 ? -11.225 -5.138 11.905 1.00 94.69 84 LEU A C 1
ATOM 734 O O . LEU A 1 84 ? -10.700 -5.265 10.800 1.00 94.69 84 LEU A O 1
ATOM 738 N N . MET A 1 85 ? -12.550 -5.122 12.075 1.00 95.25 85 MET A N 1
ATOM 739 C CA . MET A 1 85 ? -13.497 -5.252 10.964 1.00 95.25 85 MET A CA 1
ATOM 740 C C . MET A 1 85 ? -13.387 -4.080 9.991 1.00 95.25 85 MET A C 1
ATOM 742 O O . MET A 1 85 ? -13.248 -4.295 8.787 1.00 95.25 85 MET A O 1
ATOM 746 N N . PHE A 1 86 ? -13.386 -2.848 10.500 1.00 94.62 86 PHE A N 1
ATOM 747 C CA . PHE A 1 86 ? -13.248 -1.648 9.684 1.00 94.62 86 PHE A CA 1
ATOM 748 C C . PHE A 1 86 ? -11.928 -1.652 8.911 1.00 94.62 86 PHE A C 1
ATOM 750 O O . PHE A 1 86 ? -11.916 -1.395 7.705 1.00 94.62 86 PHE A O 1
ATOM 757 N N . PHE A 1 87 ? -10.820 -1.992 9.577 1.00 93.12 87 PHE A N 1
ATOM 758 C CA . PHE A 1 87 ? -9.518 -2.107 8.930 1.00 93.12 87 PHE A CA 1
ATOM 759 C C . PHE A 1 87 ? -9.532 -3.175 7.832 1.00 93.1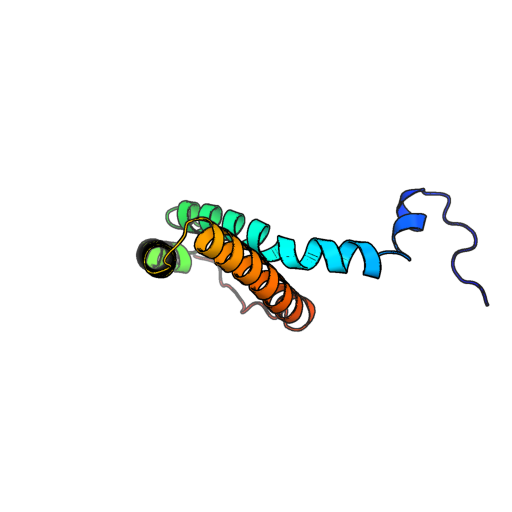2 87 PHE A C 1
ATOM 761 O O . PHE A 1 87 ? -9.163 -2.878 6.699 1.00 93.12 87 PHE A O 1
ATOM 768 N N . ALA A 1 88 ? -10.012 -4.387 8.125 1.00 90.94 88 ALA A N 1
ATOM 769 C CA . ALA A 1 88 ? -10.044 -5.488 7.164 1.00 90.94 88 ALA A CA 1
ATOM 770 C C . ALA A 1 88 ? -10.883 -5.151 5.923 1.00 90.94 88 ALA A C 1
ATOM 772 O O . ALA A 1 88 ? -10.396 -5.273 4.799 1.00 90.94 88 ALA A O 1
ATOM 773 N N . VAL A 1 89 ? -12.111 -4.658 6.112 1.00 91.94 89 VAL A N 1
ATOM 774 C CA . VAL A 1 89 ? -12.998 -4.275 5.002 1.00 91.94 89 VAL A CA 1
ATOM 775 C C . VAL A 1 89 ? -12.377 -3.151 4.171 1.00 91.94 89 VAL A C 1
ATOM 777 O O . VAL A 1 89 ? -12.375 -3.231 2.943 1.00 91.94 89 VAL A O 1
ATOM 780 N N . SER A 1 90 ? -11.781 -2.146 4.819 1.00 90.81 90 SER A N 1
ATOM 781 C CA . SER A 1 90 ? -11.124 -1.031 4.126 1.00 90.81 90 SER A CA 1
ATOM 782 C C . SER A 1 90 ? -9.925 -1.489 3.290 1.00 90.81 90 SER A C 1
ATOM 784 O O . SER A 1 90 ? -9.766 -1.040 2.154 1.00 90.81 90 SER A O 1
ATOM 786 N N . GLN A 1 91 ? -9.094 -2.402 3.810 1.00 89.50 91 GLN A N 1
ATOM 787 C CA . GLN A 1 91 ? -7.950 -2.938 3.062 1.00 89.50 91 GLN A CA 1
ATOM 788 C C . GLN A 1 91 ? -8.399 -3.777 1.859 1.00 89.50 91 GLN A C 1
ATOM 790 O O . GLN A 1 91 ? -7.845 -3.617 0.772 1.00 89.50 91 GLN A O 1
ATOM 795 N N . LEU A 1 92 ? -9.418 -4.628 2.025 1.00 88.75 92 LEU A N 1
ATOM 796 C CA . LEU A 1 92 ? -9.935 -5.478 0.949 1.00 88.75 92 LEU A CA 1
ATOM 797 C C . LEU A 1 92 ? -10.602 -4.653 -0.157 1.00 88.75 92 LEU A C 1
ATOM 799 O O . LEU A 1 92 ? -10.306 -4.848 -1.336 1.00 88.75 92 LEU A O 1
ATOM 803 N N . MET A 1 93 ? -11.454 -3.693 0.217 1.00 88.31 93 MET A N 1
ATOM 804 C CA . MET A 1 93 ? -12.111 -2.799 -0.739 1.00 88.31 93 MET A CA 1
ATOM 805 C C . MET A 1 93 ? -11.089 -1.924 -1.473 1.00 88.31 93 MET A C 1
ATOM 807 O O . MET A 1 93 ? -11.131 -1.808 -2.697 1.00 88.31 93 MET A O 1
ATOM 811 N N . GLY A 1 94 ? -10.119 -1.361 -0.745 1.00 86.50 94 GLY A N 1
ATOM 812 C CA . GLY A 1 94 ? -9.010 -0.620 -1.341 1.00 86.50 94 GLY A CA 1
ATOM 813 C C . GLY A 1 94 ? -8.185 -1.474 -2.309 1.00 86.50 94 GLY A C 1
ATOM 814 O O . GLY A 1 94 ? -7.802 -0.988 -3.369 1.00 86.50 94 GLY A O 1
ATOM 815 N N . GLY A 1 95 ? -7.959 -2.752 -1.989 1.00 86.81 95 GLY A N 1
ATOM 816 C CA . GLY A 1 95 ? -7.291 -3.709 -2.873 1.00 86.81 95 GLY A CA 1
ATOM 817 C C . GLY A 1 95 ? -8.049 -3.970 -4.169 1.00 86.81 95 GLY A C 1
ATOM 818 O O . GLY A 1 95 ? -7.440 -3.931 -5.234 1.00 86.81 95 GLY A O 1
ATOM 819 N N . ILE A 1 96 ? -9.372 -4.141 -4.105 1.00 85.56 96 ILE A N 1
ATOM 820 C CA . ILE A 1 96 ? -10.220 -4.301 -5.298 1.00 85.56 96 ILE A CA 1
ATOM 821 C C . ILE A 1 96 ? -10.152 -3.059 -6.193 1.00 85.56 96 ILE A C 1
ATOM 823 O O . ILE A 1 96 ? -9.956 -3.178 -7.403 1.00 85.56 96 ILE A O 1
ATOM 827 N N . LEU A 1 97 ? -10.284 -1.863 -5.611 1.00 85.69 97 LEU A N 1
ATOM 828 C CA . LEU A 1 97 ? -10.222 -0.610 -6.368 1.00 85.69 97 LEU A CA 1
ATOM 829 C C . LEU A 1 97 ? -8.840 -0.395 -7.000 1.00 85.69 97 LEU A C 1
ATOM 831 O O . LEU A 1 97 ? -8.746 -0.015 -8.166 1.00 85.69 97 LEU A O 1
ATOM 835 N N . LEU A 1 98 ? -7.767 -0.693 -6.264 1.00 84.75 98 LEU A N 1
ATOM 836 C CA . LEU A 1 98 ? -6.399 -0.635 -6.775 1.00 84.75 98 LEU A CA 1
ATOM 837 C C . LEU A 1 98 ? -6.199 -1.619 -7.934 1.00 84.75 98 LEU A C 1
ATOM 839 O O . LEU A 1 98 ? -5.683 -1.240 -8.983 1.00 84.75 98 LEU A O 1
ATOM 843 N N . ALA A 1 99 ? -6.646 -2.864 -7.765 1.00 83.19 99 ALA A N 1
ATOM 844 C CA . ALA A 1 99 ? -6.573 -3.895 -8.791 1.00 83.19 99 ALA A CA 1
ATOM 845 C C . ALA A 1 99 ? -7.301 -3.478 -10.068 1.00 83.19 99 ALA A C 1
ATOM 847 O O . ALA A 1 99 ? -6.784 -3.687 -11.163 1.00 83.19 99 ALA A O 1
ATOM 848 N N . HIS A 1 100 ? -8.463 -2.839 -9.935 1.00 82.62 100 HIS A N 1
ATOM 849 C CA . HIS A 1 100 ? -9.190 -2.297 -11.071 1.00 82.62 100 HIS A CA 1
ATOM 850 C C . HIS A 1 100 ? -8.346 -1.259 -11.827 1.00 82.62 100 HIS A C 1
ATOM 852 O O . HIS A 1 100 ? -8.107 -1.412 -13.022 1.00 82.62 100 HIS A O 1
ATOM 858 N N . VAL A 1 101 ? -7.815 -0.248 -11.131 1.00 83.62 101 VAL A N 1
ATOM 859 C CA . VAL A 1 101 ? -7.007 0.809 -11.764 1.00 83.62 101 VAL A CA 1
ATOM 860 C C . VAL A 1 101 ? -5.752 0.245 -12.433 1.00 83.62 101 VAL A C 1
ATOM 862 O O . VAL A 1 101 ? -5.461 0.596 -13.572 1.00 83.62 101 VAL A O 1
ATOM 865 N N . VAL A 1 102 ? -5.024 -0.651 -11.765 1.00 78.62 102 VAL A N 1
ATOM 866 C CA . VAL A 1 102 ? -3.780 -1.232 -12.299 1.00 78.62 102 VAL A CA 1
ATOM 867 C C . VAL A 1 102 ? -4.048 -2.100 -13.528 1.00 78.62 102 VAL A C 1
ATOM 869 O O . VAL A 1 102 ? -3.264 -2.075 -14.474 1.00 78.62 102 VAL A O 1
ATOM 872 N N . THR A 1 103 ? -5.167 -2.827 -13.546 1.00 76.62 103 THR A N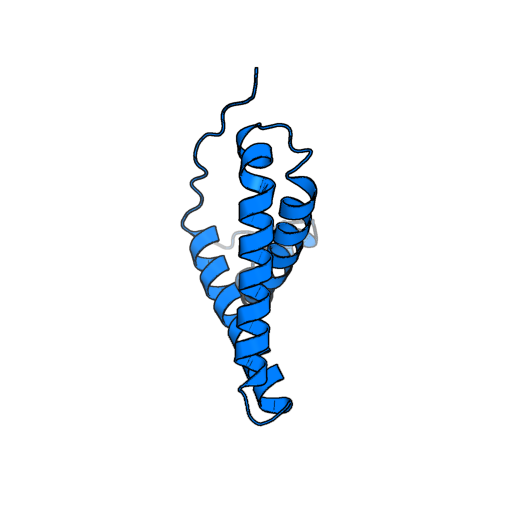 1
ATOM 873 C CA . THR A 1 103 ? -5.531 -3.686 -14.682 1.00 76.62 103 THR A CA 1
ATOM 874 C C . THR A 1 103 ? -5.869 -2.866 -15.929 1.00 76.62 103 THR A C 1
ATOM 876 O O . THR A 1 103 ? -5.570 -3.299 -17.038 1.00 76.62 103 THR A O 1
ATOM 879 N N . TYR A 1 104 ? -6.462 -1.678 -15.767 1.00 73.00 104 TYR 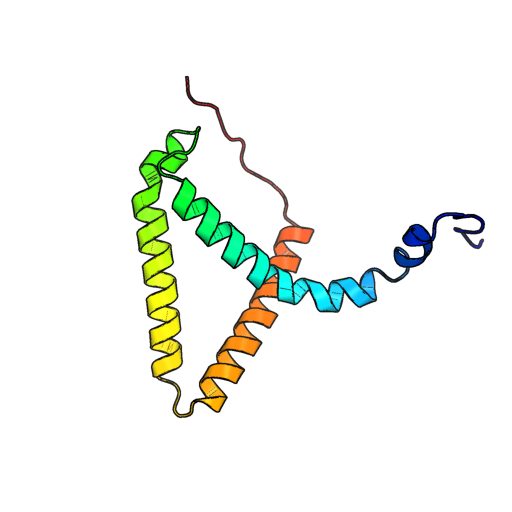A N 1
ATOM 880 C CA . TYR A 1 104 ? -6.975 -0.884 -16.890 1.00 73.00 104 TYR A CA 1
ATOM 881 C C . TYR A 1 104 ? -6.148 0.367 -17.247 1.00 73.00 104 TYR A C 1
ATOM 883 O O . TYR A 1 104 ? -6.388 0.943 -18.304 1.00 73.00 104 TYR A O 1
ATOM 891 N N . ASN A 1 105 ? -5.190 0.809 -16.419 1.00 68.19 105 ASN A N 1
ATOM 892 C CA . ASN A 1 105 ? -4.543 2.128 -16.564 1.00 68.19 105 ASN A CA 1
ATOM 893 C C . ASN A 1 105 ? -3.002 2.107 -16.471 1.00 68.19 105 ASN A C 1
ATOM 895 O O . ASN A 1 105 ? -2.382 2.998 -15.892 1.00 68.19 105 ASN A O 1
ATOM 899 N N . HIS A 1 106 ? -2.346 1.082 -17.014 1.00 56.69 106 HIS A N 1
ATOM 900 C CA . HIS A 1 106 ? -0.892 0.948 -16.899 1.00 56.69 106 HIS A CA 1
ATOM 901 C C . HIS A 1 106 ? -0.121 1.851 -17.893 1.00 56.69 106 HIS A C 1
ATOM 903 O O . HIS A 1 106 ? 0.504 1.363 -18.827 1.00 56.69 106 HIS A O 1
ATOM 909 N N . TYR A 1 107 ? -0.111 3.172 -17.675 1.00 53.91 107 TYR A N 1
ATOM 910 C CA . TYR A 1 107 ? 0.823 4.103 -18.331 1.00 53.91 107 TYR A CA 1
ATOM 911 C C . TYR A 1 107 ? 1.840 4.632 -17.314 1.00 53.91 107 TYR A C 1
ATOM 913 O O . TYR A 1 107 ? 1.541 5.509 -16.505 1.00 53.91 107 TYR A O 1
ATOM 921 N N . SER A 1 108 ? 3.064 4.101 -17.328 1.00 53.19 108 SER A N 1
ATOM 922 C CA . SER A 1 108 ? 4.164 4.678 -16.550 1.00 53.19 108 SER A CA 1
ATOM 923 C C . SER A 1 108 ? 4.779 5.850 -17.314 1.00 53.19 108 SER A C 1
ATOM 925 O O . SER A 1 108 ? 5.267 5.657 -18.424 1.00 53.19 108 SER A O 1
ATOM 927 N N . VAL A 1 109 ? 4.788 7.040 -16.709 1.00 52.12 109 VAL A N 1
ATOM 928 C CA . VAL A 1 109 ? 5.556 8.204 -17.190 1.00 52.12 109 VAL A CA 1
ATOM 929 C C . VAL A 1 109 ? 7.021 7.810 -17.427 1.00 52.12 109 VAL A C 1
ATOM 931 O O . VAL A 1 109 ? 7.604 7.089 -16.610 1.00 52.12 109 VAL A O 1
ATOM 934 N N . GLU A 1 110 ? 7.605 8.281 -18.532 1.00 60.28 110 GLU A N 1
ATOM 935 C CA . GLU A 1 110 ? 9.012 8.051 -18.879 1.00 60.28 110 GLU A CA 1
ATOM 936 C C . GLU A 1 110 ? 9.954 8.573 -17.780 1.00 60.28 110 GLU A C 1
ATOM 938 O O . GLU A 1 110 ? 9.767 9.661 -17.232 1.00 60.28 110 GLU A O 1
ATOM 943 N N . LYS A 1 111 ? 10.972 7.777 -17.431 1.00 55.03 111 LYS A N 1
ATOM 944 C CA . LYS A 1 111 ? 11.954 8.099 -16.384 1.00 55.03 111 LYS A CA 1
ATOM 945 C C . LYS A 1 111 ? 13.334 8.227 -17.017 1.00 55.03 111 LYS A C 1
ATOM 947 O O . LYS A 1 111 ? 13.860 7.245 -17.535 1.00 55.03 111 LYS A O 1
ATOM 952 N N . PHE A 1 112 ? 13.931 9.413 -16.941 1.00 69.31 112 PHE A N 1
ATOM 953 C CA . PHE A 1 112 ? 15.268 9.664 -17.480 1.00 69.31 112 PHE A CA 1
ATOM 954 C C . PHE A 1 112 ? 16.362 9.274 -16.467 1.00 69.31 112 PHE A C 1
ATOM 956 O O . PHE A 1 112 ? 16.215 9.584 -15.279 1.00 69.31 112 PHE A O 1
ATOM 963 N N . PRO A 1 113 ? 17.434 8.577 -16.896 1.00 53.78 113 PRO A N 1
ATOM 964 C CA . PRO A 1 113 ? 18.586 8.256 -16.052 1.00 53.78 113 PRO A CA 1
ATOM 965 C C . PRO A 1 113 ? 19.352 9.508 -15.622 1.00 53.78 113 PRO A C 1
ATOM 967 O O . PRO A 1 113 ? 19.231 10.570 -16.228 1.00 53.78 113 PRO A O 1
ATOM 970 N N . CYS A 1 114 ? 20.125 9.373 -14.545 1.00 55.50 114 CYS A N 1
ATOM 971 C CA . CYS A 1 114 ? 21.094 10.394 -14.168 1.00 55.50 114 CYS A CA 1
ATOM 972 C C . CYS A 1 114 ? 22.368 10.221 -14.987 1.00 55.50 114 CYS A C 1
ATOM 974 O O . CYS A 1 114 ? 22.934 9.129 -14.986 1.00 55.50 114 CYS A O 1
ATOM 976 N N . GLU A 1 115 ? 22.800 11.304 -15.628 1.00 50.53 115 GLU A N 1
ATOM 977 C CA . GLU A 1 115 ? 24.219 11.537 -15.916 1.00 50.53 115 GLU A CA 1
ATOM 978 C C . GLU A 1 115 ? 24.972 11.867 -14.619 1.00 50.53 115 GLU A C 1
ATOM 980 O O . GLU A 1 115 ? 24.378 12.546 -13.740 1.00 50.53 115 GLU A O 1
#

Organism: Strongylus vulgaris (NCBI:txid40348)

Secondary structure (DSSP, 8-state):
----S---STTTTTGGGHHHHHHHHGGGHHHHHHHHHHHHHHHGGG-SSHHHHHHHHHHHHHHHHHHHHHHHHHHTSSSHHHHHHHHHHHHHHHHHHHHHHHHH---PPP-PPP-

Radius of gyration: 20.04 Å; chains: 1; bounding box: 40×46×52 Å